Protein AF-A0A3D0W072-F1 (afdb_monomer_lite)

Sequence (60 aa):
MIDLVYNPEITQIMKYCKQPIGGLNMLIIQAIKSEEIWFGRKIELTDELISQLKEVIYHE

Radius of gyration: 13.26 Å; chains: 1; bounding box: 29×25×34 Å

Structure (mmCIF, N/CA/C/O backbone):
data_AF-A0A3D0W072-F1
#
_entry.id   AF-A0A3D0W072-F1
#
loop_
_atom_site.group_PDB
_atom_site.id
_atom_site.type_symbol
_atom_site.label_atom_id
_atom_site.label_alt_id
_atom_site.label_comp_id
_atom_site.label_asym_id
_atom_site.label_entity_id
_atom_site.label_seq_id
_atom_site.pdbx_PDB_ins_code
_atom_site.Cartn_x
_atom_site.Cartn_y
_atom_site.Cartn_z
_atom_site.occupancy
_atom_site.B_iso_or_equiv
_atom_site.auth_seq_id
_atom_site.auth_comp_id
_atom_site.auth_asym_id
_atom_site.auth_atom_id
_atom_site.pdbx_PDB_model_num
ATOM 1 N N . MET A 1 1 ? 7.485 10.837 -11.629 1.00 90.12 1 MET A N 1
ATOM 2 C CA . MET A 1 1 ? 6.307 10.222 -12.283 1.00 90.12 1 MET A CA 1
ATOM 3 C C . MET A 1 1 ? 5.743 9.211 -11.307 1.00 90.12 1 MET A C 1
ATOM 5 O O . MET A 1 1 ? 6.542 8.548 -10.656 1.00 90.12 1 MET A O 1
ATOM 9 N N . ILE A 1 2 ? 4.424 9.172 -11.140 1.00 94.00 2 ILE A N 1
ATOM 10 C CA . ILE A 1 2 ? 3.757 8.251 -10.216 1.00 94.00 2 ILE A CA 1
ATOM 11 C C . ILE A 1 2 ? 2.948 7.281 -11.065 1.00 94.00 2 ILE A C 1
ATOM 13 O O . ILE A 1 2 ? 2.137 7.723 -11.879 1.00 94.00 2 ILE A O 1
ATOM 17 N N . ASP A 1 3 ? 3.195 5.993 -10.881 1.00 95.62 3 ASP A N 1
ATOM 18 C CA . ASP A 1 3 ? 2.401 4.917 -11.458 1.00 95.62 3 ASP A CA 1
ATOM 19 C C . ASP A 1 3 ? 1.629 4.233 -10.327 1.00 95.62 3 ASP A C 1
ATOM 21 O O . ASP A 1 3 ? 2.211 3.888 -9.302 1.00 95.62 3 ASP A O 1
ATOM 25 N N . LEU A 1 4 ? 0.313 4.086 -10.479 1.00 96.06 4 LEU A N 1
ATOM 26 C CA . LEU A 1 4 ? -0.534 3.437 -9.473 1.00 96.06 4 LEU A CA 1
ATOM 27 C C . LEU A 1 4 ? -0.517 1.911 -9.599 1.00 96.06 4 LEU A C 1
ATOM 29 O O . LEU A 1 4 ? -0.977 1.218 -8.692 1.00 96.06 4 LEU A O 1
ATOM 33 N N . VAL A 1 5 ? 0.030 1.378 -10.692 1.00 95.25 5 VAL A N 1
ATOM 34 C CA . VAL A 1 5 ? 0.309 -0.051 -10.807 1.00 95.25 5 VAL A CA 1
ATOM 35 C C . VAL A 1 5 ? 1.434 -0.409 -9.829 1.00 95.25 5 VAL A C 1
ATOM 37 O O . VAL A 1 5 ? 2.461 0.268 -9.759 1.00 95.25 5 VAL A O 1
ATOM 40 N N . TYR A 1 6 ? 1.217 -1.461 -9.038 1.00 93.56 6 TYR A N 1
ATOM 41 C CA . TYR A 1 6 ? 2.177 -1.930 -8.031 1.00 93.56 6 TYR A CA 1
ATOM 42 C C . TYR A 1 6 ? 2.844 -3.263 -8.398 1.00 93.56 6 TYR A C 1
ATOM 44 O O . TYR A 1 6 ? 3.897 -3.573 -7.857 1.00 93.56 6 TYR A O 1
ATOM 52 N N . ASN A 1 7 ? 2.241 -4.045 -9.300 1.00 92.06 7 ASN A N 1
ATOM 53 C CA . ASN A 1 7 ? 2.763 -5.329 -9.759 1.00 92.06 7 ASN A CA 1
ATOM 54 C C . ASN A 1 7 ? 2.775 -5.347 -11.301 1.00 92.06 7 ASN A C 1
ATOM 56 O O . ASN A 1 7 ? 1.709 -5.162 -11.900 1.00 92.06 7 ASN A O 1
ATOM 60 N N . PRO A 1 8 ? 3.930 -5.540 -11.967 1.00 92.25 8 PRO A N 1
ATOM 61 C CA . PRO A 1 8 ? 5.268 -5.793 -11.410 1.00 92.25 8 PRO A 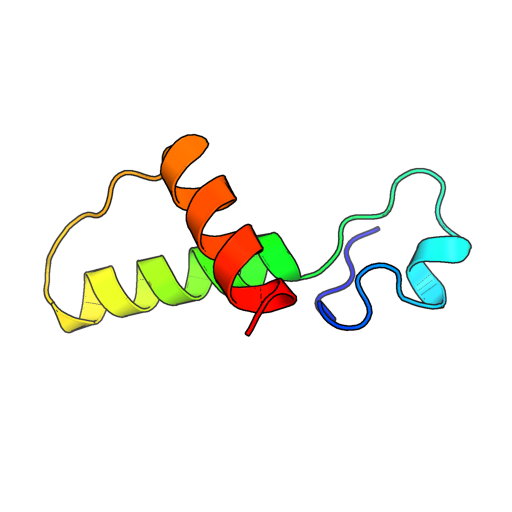CA 1
ATOM 62 C C . PRO A 1 8 ? 5.847 -4.589 -10.654 1.00 92.25 8 PRO A C 1
ATOM 64 O O . PRO A 1 8 ? 5.439 -3.457 -10.902 1.00 92.25 8 PRO A O 1
ATOM 67 N N . GLU A 1 9 ? 6.842 -4.832 -9.792 1.00 89.50 9 GLU A N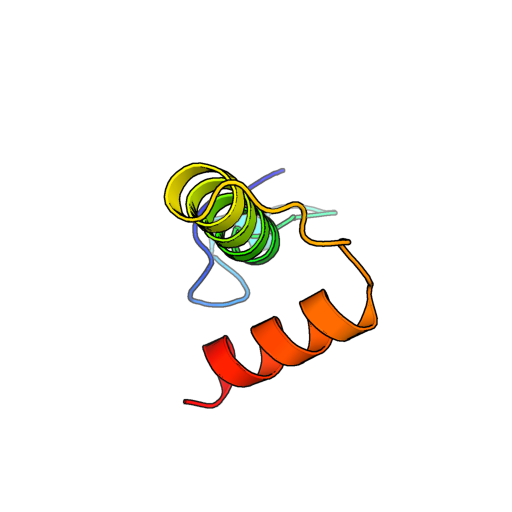 1
ATOM 68 C CA . GLU A 1 9 ? 7.502 -3.796 -8.974 1.00 89.50 9 GLU A CA 1
ATOM 69 C C . GLU A 1 9 ? 8.035 -2.617 -9.813 1.00 89.50 9 GLU A C 1
ATOM 71 O O . GLU A 1 9 ? 7.974 -1.459 -9.397 1.00 89.50 9 GLU A O 1
ATOM 76 N N . ILE A 1 10 ? 8.519 -2.898 -11.029 1.00 93.12 10 ILE A N 1
ATOM 77 C CA . ILE A 1 10 ? 8.948 -1.889 -12.003 1.00 93.12 10 ILE A CA 1
ATOM 78 C C . ILE A 1 10 ? 8.119 -2.035 -13.278 1.00 93.12 10 ILE A C 1
ATOM 80 O O . ILE A 1 10 ? 8.325 -2.950 -14.082 1.00 93.12 10 ILE A O 1
ATOM 84 N N . THR A 1 11 ? 7.213 -1.089 -13.508 1.00 95.62 11 THR A N 1
ATOM 85 C CA . THR A 1 11 ? 6.369 -1.072 -14.707 1.00 95.62 11 THR A CA 1
ATOM 86 C C . THR A 1 11 ? 7.123 -0.550 -15.930 1.00 95.62 11 THR A C 1
ATOM 88 O O . THR A 1 11 ? 8.182 0.078 -15.836 1.00 95.62 11 THR A O 1
ATOM 91 N N . GLN A 1 12 ? 6.579 -0.787 -17.127 1.00 95.31 12 GLN A N 1
ATOM 92 C CA . GLN A 1 12 ? 7.225 -0.348 -18.365 1.00 95.31 12 GLN A CA 1
ATOM 93 C C . GLN A 1 12 ? 7.352 1.179 -18.449 1.00 95.31 12 GLN A C 1
ATOM 95 O O . GLN A 1 12 ? 8.358 1.682 -18.940 1.00 95.31 12 GLN A O 1
ATOM 100 N N . ILE A 1 13 ? 6.366 1.919 -17.942 1.00 94.62 13 ILE A N 1
ATOM 101 C CA . ILE A 1 13 ? 6.378 3.383 -17.973 1.00 94.62 13 ILE A CA 1
ATOM 102 C C . ILE A 1 13 ? 7.375 3.970 -16.962 1.00 94.62 13 ILE A C 1
ATOM 104 O O . ILE A 1 13 ? 8.041 4.967 -17.255 1.00 94.62 13 ILE A O 1
ATOM 108 N N . MET A 1 14 ? 7.570 3.297 -15.822 1.00 95.69 14 MET A N 1
ATOM 109 C CA . MET A 1 14 ? 8.573 3.676 -14.826 1.00 95.69 14 MET A CA 1
ATOM 110 C C . MET A 1 14 ? 9.997 3.618 -15.395 1.00 95.69 14 MET A C 1
ATOM 112 O O . MET A 1 14 ? 10.803 4.493 -15.085 1.00 95.69 14 MET A O 1
ATOM 116 N N . LYS A 1 15 ? 10.294 2.660 -16.286 1.00 95.75 15 LYS A N 1
ATOM 117 C CA . LYS A 1 15 ? 11.619 2.523 -16.929 1.00 95.75 15 LYS A CA 1
ATOM 118 C C . LYS A 1 15 ? 12.028 3.737 -17.771 1.00 95.75 15 LYS A C 1
ATOM 120 O O . LYS A 1 15 ? 13.216 3.953 -17.978 1.00 95.75 15 LYS A O 1
ATOM 125 N N . TYR A 1 16 ? 11.071 4.534 -18.247 1.00 96.56 16 TYR A N 1
ATOM 126 C CA . TYR A 1 16 ? 11.349 5.757 -19.012 1.00 96.56 16 TYR A CA 1
ATOM 127 C C . TYR A 1 16 ? 11.529 6.998 -18.127 1.00 96.56 16 TYR A C 1
ATOM 129 O O . TYR A 1 16 ? 11.750 8.098 -18.636 1.00 96.56 16 TYR A O 1
ATOM 137 N N . CYS A 1 17 ? 11.435 6.850 -16.804 1.00 94.81 17 CYS A N 1
ATOM 138 C CA . CYS A 1 17 ? 11.479 7.956 -15.857 1.00 94.81 17 CYS A CA 1
ATOM 139 C C . CYS A 1 17 ? 12.783 7.955 -15.055 1.00 94.81 17 CYS A C 1
ATOM 141 O O . CYS A 1 17 ? 13.263 6.913 -14.626 1.00 94.81 17 CYS A O 1
ATOM 143 N N . LYS A 1 18 ? 13.329 9.146 -14.773 1.00 93.25 18 LYS A N 1
ATOM 144 C CA . LYS A 1 18 ? 14.537 9.287 -13.936 1.00 93.25 18 LYS A CA 1
ATOM 145 C C . LYS A 1 18 ? 14.299 8.907 -12.470 1.00 93.25 18 LYS A C 1
ATOM 147 O O . LYS A 1 18 ? 15.197 8.394 -11.820 1.00 93.25 18 LYS A O 1
ATOM 152 N N . GLN A 1 19 ? 13.110 9.215 -11.951 1.00 93.31 19 GLN A N 1
ATOM 153 C CA . GLN A 1 19 ? 12.702 8.973 -10.564 1.00 93.31 19 GLN A CA 1
ATOM 154 C C . GLN A 1 19 ? 11.224 8.541 -10.546 1.00 93.31 19 GLN A C 1
ATOM 156 O O . GLN A 1 19 ? 10.326 9.378 -10.371 1.00 93.31 19 GLN A O 1
ATOM 161 N N . PRO A 1 20 ? 10.941 7.269 -10.873 1.00 94.19 20 PRO A N 1
ATOM 162 C CA . PRO A 1 20 ? 9.595 6.722 -10.794 1.00 94.19 20 PRO A CA 1
ATOM 163 C C . PRO A 1 20 ? 9.219 6.350 -9.354 1.00 94.19 20 PRO A C 1
ATOM 165 O O . PRO A 1 20 ? 10.067 5.923 -8.575 1.0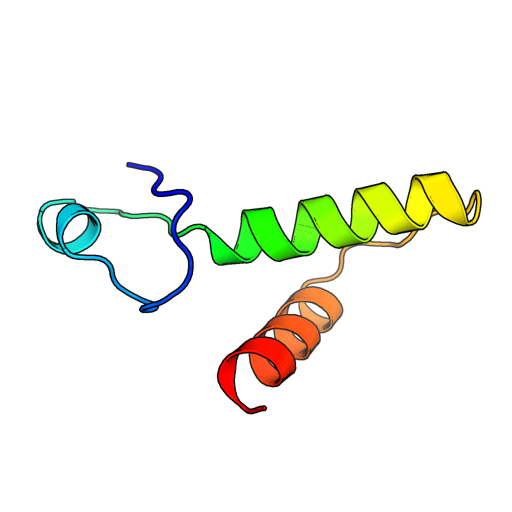0 94.19 20 PRO A O 1
ATOM 168 N N . ILE A 1 21 ? 7.934 6.471 -9.022 1.00 94.12 21 ILE A N 1
ATOM 169 C CA . ILE A 1 21 ? 7.335 5.947 -7.787 1.00 94.12 21 ILE A CA 1
ATOM 170 C C . ILE A 1 21 ? 6.192 5.018 -8.205 1.00 94.12 21 ILE A C 1
ATOM 172 O O . ILE A 1 21 ? 5.312 5.451 -8.948 1.00 94.12 21 ILE A O 1
ATOM 176 N N . GLY A 1 22 ? 6.229 3.762 -7.760 1.00 94.88 22 GLY A N 1
ATOM 177 C CA . GLY A 1 22 ? 5.189 2.766 -8.037 1.00 94.88 22 GLY A CA 1
ATOM 178 C C . GLY A 1 22 ? 4.026 2.795 -7.038 1.00 94.88 22 GLY A C 1
ATOM 179 O O . GLY A 1 22 ? 4.059 3.508 -6.028 1.00 94.88 22 GLY A O 1
ATOM 180 N N . GLY A 1 23 ? 3.008 1.973 -7.299 1.00 95.94 23 GLY A N 1
ATOM 181 C CA . GLY A 1 23 ? 1.728 2.018 -6.585 1.00 95.94 23 GLY A CA 1
ATOM 182 C C . GLY A 1 23 ? 1.716 1.388 -5.192 1.00 95.94 23 GLY A C 1
ATOM 183 O O . GLY A 1 23 ? 0.740 1.542 -4.464 1.00 95.94 23 GLY A O 1
ATOM 184 N N . LEU A 1 24 ? 2.779 0.692 -4.782 1.00 95.38 24 LEU A N 1
ATOM 185 C CA . LEU A 1 24 ? 2.770 -0.133 -3.568 1.00 95.38 24 LEU A CA 1
ATOM 186 C C . LEU A 1 24 ? 2.517 0.663 -2.280 1.00 95.38 24 LEU A C 1
ATOM 188 O O . LEU A 1 24 ? 1.700 0.270 -1.454 1.00 95.38 24 LEU A O 1
ATOM 192 N N . ASN A 1 25 ? 3.182 1.809 -2.107 1.00 94.12 25 ASN A N 1
ATOM 193 C CA . ASN A 1 25 ? 2.945 2.651 -0.931 1.00 94.12 25 ASN A CA 1
ATOM 194 C C . ASN A 1 25 ? 1.499 3.167 -0.909 1.00 94.12 25 ASN A C 1
ATOM 196 O O . ASN A 1 25 ? 0.890 3.244 0.154 1.00 94.12 25 ASN A O 1
ATOM 200 N N . MET A 1 26 ? 0.944 3.497 -2.081 1.00 96.56 26 MET A N 1
ATOM 201 C CA . MET A 1 26 ? -0.450 3.916 -2.201 1.00 96.56 26 MET A CA 1
ATOM 202 C C . MET A 1 26 ? -1.388 2.781 -1.788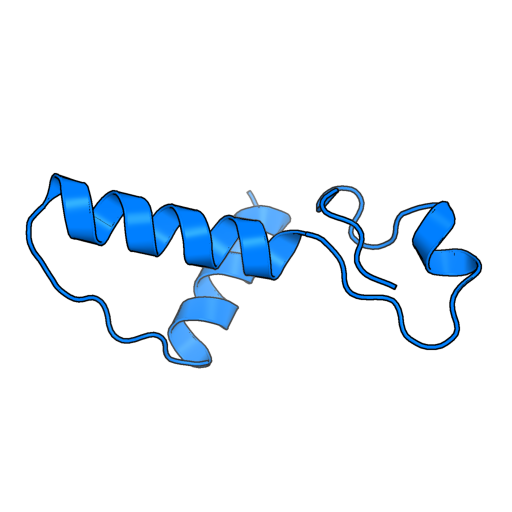 1.00 96.56 26 MET A C 1
ATOM 204 O O . MET A 1 26 ? -2.255 3.030 -0.955 1.00 96.56 26 MET A O 1
ATOM 208 N N . LEU A 1 27 ? -1.154 1.551 -2.268 1.00 97.00 27 LEU A N 1
ATOM 209 C CA . LEU A 1 27 ? -1.899 0.345 -1.888 1.00 97.00 27 LEU A CA 1
ATOM 210 C C . LEU A 1 27 ? -1.884 0.107 -0.370 1.00 97.00 27 LEU A C 1
ATOM 212 O O . LEU A 1 27 ? -2.928 -0.168 0.216 1.00 97.00 27 LEU A O 1
ATOM 216 N N . ILE A 1 28 ? -0.731 0.239 0.281 1.00 96.81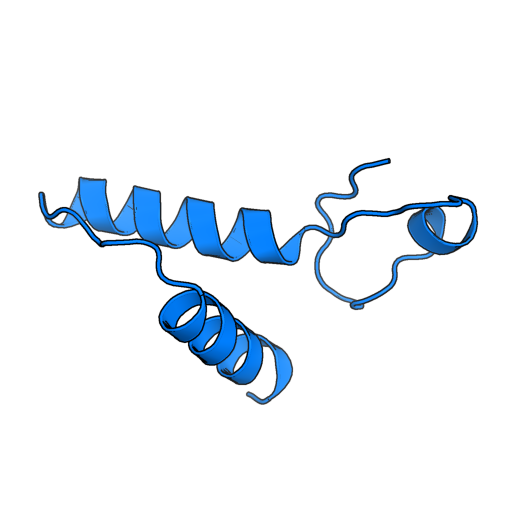 28 ILE A N 1
ATOM 217 C CA . ILE A 1 28 ? -0.622 0.027 1.730 1.00 96.81 28 ILE A CA 1
ATOM 218 C C . ILE A 1 28 ? -1.363 1.128 2.498 1.00 96.81 28 ILE A C 1
ATOM 220 O O . ILE A 1 28 ? -2.197 0.845 3.359 1.00 96.81 28 ILE A O 1
ATOM 224 N N . ILE A 1 29 ? -1.107 2.396 2.165 1.00 96.81 29 ILE A N 1
ATOM 225 C CA . ILE A 1 29 ? -1.685 3.533 2.893 1.00 96.81 29 ILE A CA 1
ATOM 226 C C . ILE A 1 29 ? -3.211 3.543 2.764 1.00 96.81 29 ILE A C 1
ATOM 228 O O . ILE A 1 29 ? -3.901 3.764 3.760 1.00 96.81 29 ILE A O 1
ATOM 232 N N . GLN A 1 30 ? -3.756 3.285 1.571 1.00 97.12 30 GLN A N 1
ATOM 233 C CA . GLN A 1 30 ? -5.209 3.262 1.381 1.00 97.12 30 GLN A CA 1
ATOM 234 C C . GLN A 1 30 ? -5.881 2.123 2.163 1.00 97.12 30 GLN A C 1
ATOM 236 O O . GLN A 1 30 ? -6.970 2.325 2.704 1.00 97.12 30 GLN A O 1
ATOM 241 N N . ALA A 1 31 ? -5.220 0.966 2.294 1.00 97.69 31 ALA A N 1
ATOM 242 C CA . ALA A 1 31 ? -5.740 -0.162 3.063 1.00 97.69 31 ALA A CA 1
ATOM 243 C C . ALA A 1 31 ? -5.799 0.191 4.551 1.00 97.69 31 ALA A C 1
ATOM 245 O O . ALA A 1 31 ? -6.853 0.056 5.170 1.00 97.69 31 ALA A O 1
ATOM 246 N N . ILE A 1 32 ? -4.716 0.763 5.087 1.00 97.81 32 ILE A N 1
ATOM 247 C CA . ILE A 1 32 ? -4.660 1.224 6.478 1.00 97.81 32 ILE A CA 1
ATOM 248 C C . ILE A 1 32 ? -5.732 2.289 6.733 1.00 97.81 32 ILE A C 1
ATOM 250 O O . ILE A 1 32 ? -6.442 2.222 7.731 1.00 97.81 32 ILE A O 1
ATOM 254 N N . LYS A 1 33 ? -5.917 3.258 5.826 1.00 98.00 33 LYS A N 1
ATOM 255 C CA . LYS A 1 33 ? -6.976 4.272 5.981 1.00 98.00 33 LYS A CA 1
ATOM 256 C C . LYS A 1 33 ? -8.383 3.690 5.919 1.00 98.00 33 LYS A C 1
ATOM 258 O O . LYS A 1 33 ? -9.244 4.136 6.674 1.00 98.00 33 LYS A O 1
ATOM 263 N N . SER A 1 34 ? -8.613 2.689 5.078 1.00 98.31 34 SER A N 1
ATOM 264 C CA . SER A 1 34 ? -9.893 1.977 5.032 1.00 98.31 34 SER A CA 1
ATOM 265 C C . SER A 1 34 ? -10.152 1.221 6.338 1.00 98.31 34 SER A C 1
ATOM 267 O O . SER A 1 34 ? -11.247 1.298 6.891 1.00 98.31 34 SER A O 1
ATOM 269 N N . GLU A 1 35 ? -9.126 0.573 6.883 1.00 97.94 35 GLU A N 1
ATOM 270 C CA . GLU A 1 35 ? -9.179 -0.121 8.168 1.00 97.94 35 GLU A CA 1
ATOM 271 C C . GLU A 1 35 ? -9.447 0.838 9.342 1.00 97.94 35 GLU A C 1
ATOM 273 O O . GLU A 1 35 ? -10.302 0.559 10.186 1.00 97.94 35 GLU A O 1
ATOM 278 N N . GLU A 1 36 ? -8.781 2.000 9.376 1.00 98.38 36 GLU A N 1
ATOM 279 C CA . GLU A 1 36 ? -9.048 3.047 10.373 1.00 98.38 36 GLU A CA 1
ATOM 280 C C . GLU A 1 36 ? -10.530 3.454 10.380 1.00 98.38 36 GLU A C 1
ATOM 282 O O . GLU A 1 36 ? -11.120 3.641 11.446 1.00 98.38 36 GLU A O 1
ATOM 287 N N . ILE A 1 37 ? -11.140 3.577 9.194 1.00 98.38 37 ILE A N 1
ATOM 288 C CA . ILE A 1 37 ? -12.557 3.934 9.033 1.00 98.38 37 ILE A CA 1
ATOM 289 C C . ILE A 1 37 ? -13.462 2.789 9.494 1.00 98.38 37 ILE A C 1
ATOM 291 O O . ILE A 1 37 ? -14.418 3.033 10.229 1.00 98.38 37 ILE A O 1
ATOM 295 N N . TRP A 1 38 ? -13.176 1.553 9.082 1.00 98.44 38 TRP A N 1
ATOM 296 C CA . TRP A 1 38 ? -14.016 0.394 9.399 1.00 98.44 38 TRP A CA 1
ATOM 297 C C . TRP A 1 38 ? -14.053 0.067 10.889 1.00 98.44 38 TRP A C 1
ATOM 299 O O . TRP A 1 38 ? -15.109 -0.285 11.410 1.00 98.44 38 TRP A O 1
ATOM 309 N N . PHE A 1 39 ? -12.922 0.204 11.579 1.00 98.19 39 PHE A N 1
ATOM 310 C CA . PHE A 1 39 ? -12.803 -0.174 12.989 1.00 98.19 39 PHE A CA 1
ATOM 311 C C . PHE A 1 39 ? -12.767 1.023 13.944 1.00 98.19 39 PHE A C 1
ATOM 313 O O . PHE A 1 39 ? -12.642 0.834 15.153 1.00 98.19 39 PHE A O 1
ATOM 320 N N . GLY A 1 40 ? -12.862 2.252 13.427 1.00 97.56 40 GLY A N 1
ATOM 321 C CA . GLY A 1 40 ? -12.860 3.471 14.238 1.00 97.56 40 GLY A CA 1
ATOM 322 C C . GLY A 1 40 ? -11.581 3.662 15.060 1.00 97.56 40 GLY A C 1
ATOM 323 O O . GLY A 1 40 ? -11.619 4.301 16.111 1.00 97.56 40 GLY A O 1
ATOM 324 N N . ARG A 1 41 ? -10.453 3.098 14.607 1.00 95.88 41 ARG A N 1
ATOM 325 C CA . ARG A 1 41 ? -9.150 3.175 15.284 1.00 95.88 41 ARG A CA 1
ATOM 326 C C . ARG A 1 41 ? -8.148 3.979 14.470 1.00 95.88 41 ARG A C 1
ATOM 328 O O . ARG A 1 41 ? -8.291 4.113 13.261 1.00 95.88 41 ARG A O 1
ATOM 335 N N . LYS A 1 42 ? -7.125 4.513 15.134 1.00 96.88 42 LYS A N 1
ATOM 336 C CA . LYS A 1 42 ? -5.966 5.108 14.463 1.00 96.88 42 LYS A CA 1
ATOM 337 C C . LYS A 1 42 ? -4.822 4.115 14.435 1.00 96.88 42 LYS A C 1
ATOM 339 O O . LYS A 1 42 ? -4.583 3.428 15.425 1.00 96.88 42 LYS A O 1
ATOM 344 N N . ILE A 1 43 ? -4.156 4.047 13.292 1.00 97.00 43 ILE A N 1
ATOM 345 C CA . ILE A 1 43 ? -3.003 3.186 13.064 1.00 97.00 43 ILE A CA 1
ATOM 346 C C . ILE A 1 43 ? -1.830 4.113 12.773 1.00 97.00 43 ILE A C 1
ATOM 348 O O . ILE A 1 43 ? -1.866 4.918 11.839 1.00 97.00 43 ILE A O 1
ATOM 352 N N . GLU A 1 44 ? -0.806 4.033 13.613 1.00 96.19 44 GLU A N 1
ATOM 353 C CA . GLU A 1 44 ? 0.421 4.790 13.414 1.00 96.19 44 GLU A CA 1
ATOM 354 C C . GLU A 1 44 ? 1.196 4.207 12.228 1.00 96.19 44 GLU A C 1
ATOM 356 O O . GLU A 1 44 ? 1.471 3.010 12.171 1.00 96.19 44 GLU A O 1
ATOM 361 N N . LEU A 1 45 ? 1.520 5.060 11.256 1.00 95.25 45 LEU A N 1
ATOM 362 C CA . LEU A 1 45 ? 2.302 4.674 10.088 1.00 95.25 45 LEU A CA 1
ATOM 363 C C . LEU A 1 45 ? 3.787 4.765 10.440 1.00 95.25 45 LEU A C 1
ATOM 365 O O . LEU A 1 45 ? 4.358 5.853 10.414 1.00 95.25 45 LEU A O 1
ATOM 369 N N . THR A 1 46 ? 4.398 3.628 10.763 1.00 96.94 46 THR A N 1
ATOM 370 C CA . THR A 1 46 ? 5.842 3.521 11.008 1.00 96.94 46 THR A CA 1
ATOM 371 C C . THR A 1 46 ? 6.550 2.886 9.815 1.00 96.94 46 THR A C 1
ATOM 373 O O . THR A 1 46 ? 5.966 2.082 9.087 1.00 96.94 46 THR A O 1
ATOM 376 N N . ASP A 1 47 ? 7.829 3.212 9.620 1.00 95.25 47 ASP A N 1
ATOM 377 C CA . ASP A 1 47 ? 8.637 2.597 8.558 1.00 95.25 47 ASP A CA 1
ATOM 378 C C . ASP A 1 47 ? 8.716 1.069 8.712 1.00 95.25 47 ASP A C 1
ATOM 380 O O . ASP A 1 47 ? 8.678 0.344 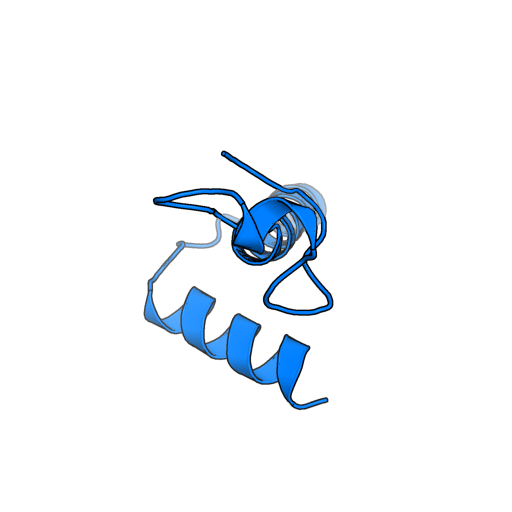7.718 1.00 95.25 47 ASP A O 1
ATOM 384 N N . GLU A 1 48 ? 8.750 0.574 9.955 1.00 97.19 48 GLU A N 1
ATOM 385 C CA . GLU A 1 48 ? 8.725 -0.858 10.267 1.00 97.19 48 GLU A CA 1
ATOM 386 C C . GLU A 1 48 ? 7.423 -1.520 9.797 1.00 97.19 48 GLU A C 1
ATOM 388 O O . GLU A 1 48 ? 7.479 -2.520 9.080 1.00 97.19 48 GLU A O 1
ATOM 393 N N . LEU A 1 49 ? 6.261 -0.932 10.118 1.00 96.50 49 LEU A N 1
ATOM 394 C CA . LEU A 1 49 ? 4.957 -1.436 9.676 1.00 96.50 49 LEU A CA 1
ATOM 395 C C . LEU A 1 49 ? 4.882 -1.494 8.148 1.00 96.50 49 LEU A C 1
ATOM 397 O O . LEU A 1 49 ? 4.469 -2.501 7.574 1.00 96.50 49 LEU A O 1
ATOM 401 N N . ILE A 1 50 ? 5.302 -0.417 7.477 1.00 96.12 50 ILE A N 1
ATOM 402 C CA . ILE A 1 50 ? 5.303 -0.361 6.014 1.00 96.12 50 ILE A CA 1
ATOM 403 C C . ILE A 1 50 ? 6.240 -1.425 5.435 1.00 96.12 50 ILE A C 1
ATOM 405 O O . ILE A 1 50 ? 5.865 -2.086 4.468 1.00 96.12 50 ILE A O 1
ATOM 409 N N . SER A 1 51 ? 7.430 -1.622 6.008 1.00 95.44 51 SER A N 1
ATOM 410 C CA . SER A 1 51 ? 8.371 -2.649 5.547 1.00 95.44 51 SER A CA 1
ATOM 411 C C . SER A 1 51 ? 7.802 -4.058 5.705 1.00 95.44 51 SER A C 1
ATOM 413 O O . SER A 1 51 ? 7.874 -4.845 4.766 1.00 95.44 51 SER A O 1
ATOM 415 N N . GLN A 1 52 ? 7.191 -4.366 6.851 1.00 96.06 52 GLN A N 1
ATOM 416 C CA . GLN A 1 52 ? 6.582 -5.675 7.108 1.00 96.06 52 GLN A CA 1
ATOM 417 C C . GLN A 1 52 ? 5.433 -5.969 6.134 1.00 96.06 52 GLN A C 1
ATOM 419 O O . GLN A 1 52 ? 5.334 -7.075 5.612 1.00 96.06 52 GLN A O 1
ATOM 424 N N . LEU A 1 53 ? 4.594 -4.974 5.829 1.00 96.25 53 LEU A N 1
ATOM 425 C CA . LEU A 1 53 ? 3.501 -5.138 4.866 1.00 96.25 53 LEU A CA 1
ATOM 426 C C . LEU A 1 53 ? 4.007 -5.357 3.433 1.00 96.25 53 LEU A C 1
ATOM 428 O O . LEU A 1 53 ? 3.405 -6.126 2.687 1.00 96.25 53 LEU A O 1
ATOM 432 N N . LYS A 1 54 ? 5.112 -4.711 3.042 1.00 94.00 54 LYS A N 1
ATOM 433 C CA . LYS A 1 54 ? 5.733 -4.928 1.724 1.00 94.00 54 LYS A CA 1
ATOM 434 C C . LYS A 1 54 ? 6.262 -6.348 1.561 1.00 94.00 54 LYS A C 1
ATOM 436 O O . LYS A 1 54 ? 6.043 -6.934 0.506 1.00 94.00 54 LYS A O 1
ATOM 441 N N . GLU A 1 55 ? 6.926 -6.872 2.591 1.00 93.94 55 GLU A N 1
ATOM 442 C CA . GLU A 1 55 ? 7.437 -8.248 2.605 1.00 93.94 55 GLU A CA 1
ATOM 443 C C . GLU A 1 55 ? 6.306 -9.249 2.381 1.00 93.94 55 GLU A C 1
ATOM 445 O O . GLU A 1 55 ? 6.415 -10.099 1.505 1.00 93.94 55 GLU A O 1
ATOM 450 N N . VAL A 1 56 ? 5.184 -9.095 3.095 1.00 94.56 56 VAL A N 1
ATOM 451 C CA . VAL A 1 56 ? 4.022 -9.974 2.912 1.00 94.56 56 VAL A CA 1
ATOM 452 C C . VAL A 1 56 ? 3.511 -9.898 1.474 1.00 94.56 56 VAL A C 1
ATOM 454 O O . VAL A 1 56 ? 3.411 -10.928 0.833 1.00 94.56 56 VAL A O 1
ATOM 457 N N . ILE A 1 57 ? 3.267 -8.702 0.925 1.00 91.94 57 ILE A N 1
ATOM 458 C CA . ILE A 1 57 ? 2.669 -8.537 -0.417 1.00 91.94 57 ILE A CA 1
ATOM 459 C C . ILE A 1 57 ? 3.514 -9.162 -1.543 1.00 91.94 57 ILE A C 1
ATOM 461 O O . ILE A 1 57 ? 2.951 -9.629 -2.534 1.00 91.94 57 ILE A O 1
ATOM 465 N N . TYR A 1 58 ? 4.846 -9.138 -1.441 1.00 86.00 58 TYR A N 1
ATOM 466 C CA . TYR A 1 58 ? 5.728 -9.668 -2.491 1.00 86.00 58 TYR A CA 1
ATOM 467 C C . TYR A 1 58 ? 6.203 -11.105 -2.263 1.00 86.00 58 TYR A C 1
ATOM 469 O O . TYR A 1 58 ? 6.749 -11.705 -3.194 1.00 86.00 58 TYR A O 1
ATOM 477 N N . HIS A 1 59 ? 6.007 -11.653 -1.065 1.00 85.06 59 HIS A N 1
ATOM 478 C CA . HIS A 1 59 ? 6.471 -12.988 -0.691 1.00 85.06 59 HIS A CA 1
ATOM 479 C C . HIS A 1 59 ? 5.343 -13.914 -0.196 1.00 85.06 59 HIS A C 1
ATOM 481 O O . HIS A 1 59 ? 5.633 -14.867 0.529 1.00 85.06 59 HIS A O 1
ATOM 487 N N . GLU A 1 60 ? 4.087 -13.659 -0.596 1.00 57.31 60 GLU A N 1
ATOM 488 C CA . GLU A 1 60 ? 2.982 -14.639 -0.492 1.00 57.31 60 GLU A CA 1
ATOM 489 C C . GLU A 1 60 ? 3.229 -15.915 -1.316 1.00 57.31 60 GLU A C 1
ATOM 491 O O . GLU A 1 60 ? 3.792 -15.828 -2.435 1.00 57.31 60 GLU A O 1
#

Secondary structure (DSSP, 8-state):
-B----SSSS-TTGGG-SS-B-THHHHHHHHHHHHHHHHT------HHHHHHHHHHHH--

pLDDT: mean 94.56, std 5.52, range [57.31, 98.44]

Foldseek 3Di:
DEALAPPPVQDPVNVVDPDYHYNLVVVVVVVQVVVCVVVVHDDDDDPVVSVVVVCVVVPD